Protein AF-A0A939Q427-F1 (afdb_monomer_lite)

Radius of gyration: 15.41 Å; chains: 1; bounding box: 31×13×47 Å

pLDDT: mean 86.66, std 14.75, range [45.34, 97.62]

Foldseek 3Di:
DDAQEPVNVVVLVVLLVVLVVLLVVLCVQLVVDPDPVSNVVSVVSNVVSVVVNVVSVVVCPPPRNDYD

Structure (mmCIF, N/CA/C/O backbone):
data_AF-A0A939Q427-F1
#
_entry.id   AF-A0A939Q427-F1
#
loop_
_atom_site.group_PDB
_atom_site.id
_atom_site.type_symbol
_atom_site.label_atom_id
_atom_site.label_alt_id
_atom_site.label_comp_id
_atom_site.label_asym_id
_atom_site.label_entity_id
_atom_site.label_seq_id
_atom_site.pdbx_PDB_ins_code
_atom_site.Cartn_x
_atom_site.Cartn_y
_atom_site.Cartn_z
_atom_site.occupancy
_atom_site.B_iso_or_equiv
_atom_site.auth_seq_id
_atom_site.auth_comp_id
_atom_site.auth_asym_id
_atom_site.auth_atom_id
_atom_site.pdbx_PDB_model_num
ATOM 1 N N . MET A 1 1 ? -3.771 4.631 29.379 1.00 45.34 1 MET A N 1
ATOM 2 C CA . MET A 1 1 ? -3.484 4.702 27.929 1.00 45.34 1 MET A CA 1
ATOM 3 C C . MET A 1 1 ? -4.779 4.371 27.200 1.00 45.34 1 MET A C 1
ATOM 5 O O . MET A 1 1 ? -5.562 3.603 27.748 1.00 45.34 1 MET A O 1
ATOM 9 N N . ALA A 1 2 ? -5.084 5.069 26.103 1.00 55.38 2 ALA A N 1
ATOM 10 C CA . ALA A 1 2 ? -6.419 5.072 25.496 1.00 55.38 2 ALA A CA 1
ATOM 11 C C . ALA A 1 2 ? -6.688 3.772 24.721 1.00 55.38 2 ALA A C 1
ATOM 13 O O . ALA A 1 2 ? -5.832 3.323 23.966 1.00 55.38 2 ALA A O 1
ATOM 14 N N . ARG A 1 3 ? -7.864 3.174 24.940 1.00 64.25 3 ARG A N 1
ATOM 15 C CA . ARG A 1 3 ? -8.359 2.013 24.187 1.00 64.25 3 ARG A CA 1
ATOM 16 C C . ARG A 1 3 ? -8.930 2.499 22.856 1.00 64.25 3 ARG A C 1
ATOM 18 O O . ARG A 1 3 ? -9.565 3.551 22.837 1.00 64.25 3 ARG A O 1
ATOM 25 N N . VAL A 1 4 ? -8.705 1.743 21.786 1.00 69.81 4 VAL A N 1
ATOM 26 C CA . VAL A 1 4 ? -9.166 2.077 20.429 1.00 69.81 4 VAL A CA 1
ATOM 27 C C . VAL A 1 4 ? -10.694 1.993 20.377 1.00 69.81 4 VAL A C 1
ATOM 29 O O . VAL A 1 4 ? -11.280 0.972 20.735 1.00 69.81 4 VAL A O 1
ATOM 32 N N . THR A 1 5 ? -11.346 3.075 19.965 1.00 80.12 5 THR A N 1
ATOM 33 C CA . THR A 1 5 ? -12.797 3.126 19.744 1.00 80.12 5 THR A CA 1
ATOM 34 C C . THR A 1 5 ? -13.185 2.391 18.459 1.00 80.12 5 THR A C 1
ATOM 36 O O . THR A 1 5 ? -12.374 2.256 17.546 1.00 80.12 5 THR A O 1
ATOM 39 N N . GLU A 1 6 ? -14.446 1.969 18.328 1.00 80.31 6 GLU A N 1
ATOM 40 C CA . GLU A 1 6 ? -14.959 1.328 17.102 1.00 80.31 6 GLU A CA 1
ATOM 41 C C . GLU A 1 6 ? -14.732 2.192 15.845 1.00 80.31 6 GLU A C 1
ATOM 43 O O . GLU A 1 6 ? -14.379 1.691 14.779 1.00 80.31 6 GLU A O 1
ATOM 48 N N . LYS A 1 7 ? -14.842 3.519 15.987 1.00 83.50 7 LYS A N 1
ATOM 49 C CA . LYS A 1 7 ? -14.553 4.465 14.903 1.00 83.50 7 LYS A CA 1
ATOM 50 C C . LYS A 1 7 ? -13.075 4.459 14.508 1.00 83.50 7 LYS A C 1
ATOM 52 O O . LYS A 1 7 ? -12.763 4.475 13.323 1.00 83.50 7 LYS A O 1
ATOM 57 N N . GLU A 1 8 ? -12.172 4.460 15.484 1.00 84.12 8 GLU A N 1
ATOM 58 C CA . GLU A 1 8 ? -10.729 4.403 15.225 1.00 84.12 8 GLU A CA 1
ATOM 59 C C . GLU A 1 8 ? -10.329 3.059 14.614 1.00 84.12 8 GLU A C 1
ATOM 61 O O . GLU A 1 8 ? -9.511 3.039 13.699 1.00 84.12 8 GLU A O 1
ATOM 66 N N . LEU A 1 9 ? -10.955 1.960 15.045 1.00 85.56 9 LEU A N 1
ATOM 67 C CA . LEU A 1 9 ? -10.771 0.650 14.428 1.00 85.56 9 LEU A CA 1
ATOM 68 C C . LEU A 1 9 ? -11.189 0.669 12.953 1.00 85.56 9 LEU A C 1
ATOM 70 O O . LEU A 1 9 ? -10.403 0.262 12.102 1.00 85.56 9 LEU A O 1
ATOM 74 N N . GLY A 1 10 ? -12.370 1.212 12.640 1.00 86.38 10 GLY A N 1
ATOM 75 C CA . GLY A 1 10 ? -12.826 1.365 11.256 1.00 86.38 10 GLY A C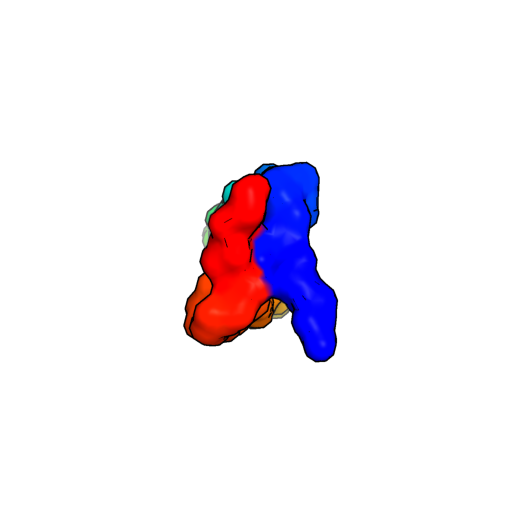A 1
ATOM 76 C C . GLY A 1 10 ? -11.855 2.191 10.404 1.00 86.38 10 GLY A C 1
ATOM 77 O O . GLY A 1 10 ? -11.510 1.792 9.294 1.00 86.38 10 GLY A O 1
ATOM 78 N N . CYS A 1 11 ? -11.326 3.294 10.945 1.00 89.06 11 CYS A N 1
ATOM 79 C CA . CYS A 1 11 ? -10.298 4.079 10.258 1.00 89.06 11 CYS A CA 1
ATOM 80 C C . CYS A 1 11 ? -9.000 3.285 10.033 1.00 89.06 11 CYS A C 1
ATOM 82 O O . CYS A 1 11 ? -8.392 3.403 8.971 1.00 89.06 11 CYS A O 1
ATOM 84 N N . ILE A 1 12 ? -8.564 2.470 10.999 1.00 88.56 12 ILE A N 1
ATOM 85 C CA . ILE A 1 12 ? -7.369 1.626 10.848 1.00 88.56 12 ILE A CA 1
ATOM 86 C C . ILE A 1 12 ? -7.592 0.565 9.762 1.00 88.56 12 ILE A C 1
ATOM 88 O O . ILE A 1 12 ? -6.709 0.355 8.933 1.00 88.56 12 ILE A O 1
ATOM 92 N N . GLU A 1 13 ? -8.766 -0.065 9.708 1.00 89.38 13 GLU A N 1
ATOM 93 C CA . GLU A 1 13 ? -9.107 -1.028 8.653 1.00 89.38 13 GLU A CA 1
ATOM 94 C C . GLU A 1 13 ? -9.118 -0.389 7.257 1.00 89.38 13 GLU A C 1
ATOM 96 O O . GLU A 1 13 ? -8.622 -0.979 6.293 1.00 89.38 13 GLU A O 1
ATOM 101 N N . GLU A 1 14 ? -9.650 0.829 7.133 1.00 93.31 14 GLU A N 1
ATOM 102 C CA . GLU A 1 14 ? -9.616 1.593 5.882 1.00 93.31 14 GLU A CA 1
ATOM 103 C C . GLU A 1 14 ? -8.181 1.924 5.459 1.00 93.31 14 GLU A C 1
ATOM 105 O O . GLU A 1 14 ? -7.823 1.735 4.292 1.00 93.31 14 GLU A O 1
ATOM 110 N N . LEU A 1 15 ? -7.339 2.355 6.403 1.00 94.12 15 LEU A N 1
ATOM 111 C CA . LEU A 1 15 ? -5.924 2.630 6.151 1.00 94.12 15 LEU A CA 1
ATOM 112 C C . LEU A 1 15 ? -5.163 1.366 5.733 1.00 94.12 15 LEU A C 1
ATOM 114 O O . LEU A 1 15 ? -4.371 1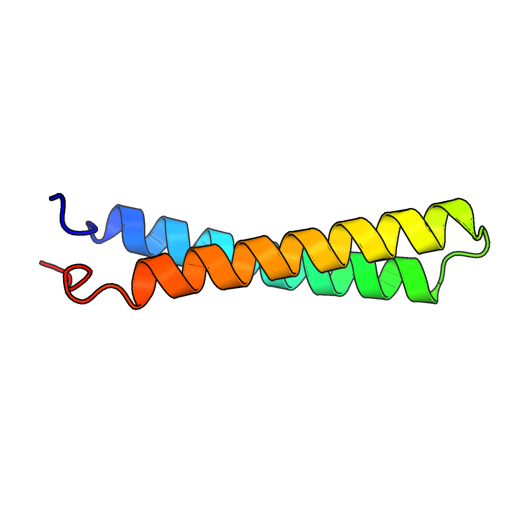.421 4.795 1.00 94.12 15 LEU A O 1
ATOM 118 N N . LEU A 1 16 ? -5.442 0.217 6.354 1.00 92.56 16 LEU A N 1
ATOM 119 C CA . LEU A 1 16 ? -4.851 -1.066 5.961 1.00 92.56 16 LEU A CA 1
ATOM 120 C C . LEU A 1 16 ? -5.201 -1.431 4.513 1.00 92.56 16 LEU A C 1
ATOM 122 O O . LEU A 1 16 ? -4.324 -1.813 3.737 1.00 92.56 16 LEU A O 1
ATOM 126 N N . ARG A 1 17 ? -6.472 -1.281 4.119 1.00 94.62 17 ARG A N 1
ATOM 127 C CA . ARG A 1 17 ? -6.898 -1.529 2.730 1.00 94.62 17 ARG A CA 1
ATOM 128 C C . ARG A 1 17 ? -6.213 -0.576 1.756 1.00 94.62 17 ARG A C 1
ATOM 130 O O . ARG A 1 17 ? -5.773 -1.008 0.691 1.00 94.62 17 ARG A O 1
ATOM 137 N N . LEU A 1 18 ? -6.111 0.702 2.121 1.00 96.38 18 LEU A N 1
ATOM 138 C CA . LEU A 1 18 ? -5.466 1.716 1.295 1.00 96.38 18 LEU A CA 1
ATOM 139 C C . LEU A 1 18 ? -3.982 1.403 1.075 1.00 96.38 18 LEU A C 1
ATOM 141 O O . LEU A 1 18 ? -3.528 1.404 -0.067 1.00 96.38 18 LEU A O 1
ATOM 145 N N . GLU A 1 19 ? -3.236 1.103 2.138 1.00 96.19 19 GLU A N 1
ATOM 146 C CA . GLU A 1 19 ? -1.800 0.828 2.039 1.00 96.19 19 GLU A CA 1
ATOM 147 C C . GLU A 1 19 ? -1.509 -0.460 1.257 1.00 96.19 19 GLU A C 1
ATOM 149 O O . GLU A 1 19 ? -0.570 -0.501 0.461 1.00 96.19 19 GLU A O 1
ATOM 154 N N . SER A 1 20 ? -2.362 -1.483 1.382 1.00 94.00 20 SER A N 1
ATOM 155 C CA . SER A 1 20 ? -2.277 -2.686 0.544 1.00 94.00 20 SER A CA 1
ATOM 156 C C . SER A 1 20 ? -2.470 -2.365 -0.942 1.00 94.00 20 SER A C 1
ATOM 158 O O . SER A 1 20 ? -1.688 -2.810 -1.782 1.00 94.00 20 SER A O 1
ATOM 160 N N . ALA A 1 21 ? -3.469 -1.547 -1.282 1.00 96.56 21 ALA A N 1
ATOM 161 C CA . ALA A 1 21 ? -3.718 -1.138 -2.663 1.00 96.56 21 ALA A CA 1
ATOM 162 C C . ALA A 1 21 ? -2.589 -0.256 -3.230 1.00 96.56 21 ALA A C 1
ATOM 164 O O . ALA A 1 21 ? -2.234 -0.372 -4.405 1.00 96.56 21 ALA A O 1
ATOM 165 N N . LEU A 1 22 ? -2.002 0.622 -2.409 1.00 96.31 22 LEU A N 1
ATOM 166 C CA . LEU A 1 22 ? -0.850 1.439 -2.795 1.00 96.31 22 LEU A CA 1
ATOM 167 C C . LEU A 1 22 ? 0.384 0.577 -3.060 1.00 96.31 22 LEU A C 1
ATOM 169 O O . LEU A 1 22 ? 1.030 0.762 -4.092 1.00 96.31 22 LEU A O 1
ATOM 173 N N . TYR A 1 23 ? 0.668 -0.396 -2.191 1.00 95.94 23 TYR A N 1
ATOM 174 C CA . TYR A 1 23 ? 1.753 -1.353 -2.393 1.00 95.94 23 TYR A CA 1
ATOM 175 C C . TYR A 1 23 ? 1.630 -2.069 -3.744 1.00 95.94 23 TYR A C 1
ATOM 177 O O . TYR A 1 23 ? 2.557 -2.030 -4.557 1.00 95.94 23 TYR A O 1
ATOM 185 N N . GLU A 1 24 ? 0.466 -2.660 -4.026 1.00 96.31 24 GLU A N 1
ATOM 186 C CA . GLU A 1 24 ? 0.210 -3.364 -5.287 1.00 96.31 24 GLU A CA 1
ATOM 187 C C . GLU A 1 24 ? 0.355 -2.438 -6.500 1.00 96.31 24 GLU A C 1
ATOM 189 O O . GLU A 1 24 ? 0.995 -2.794 -7.493 1.00 96.31 24 GLU A O 1
ATOM 194 N N . LYS A 1 25 ? -0.186 -1.218 -6.407 1.00 97.38 25 LYS A N 1
ATOM 195 C CA . LYS A 1 25 ? -0.117 -0.209 -7.468 1.00 97.38 25 LYS A CA 1
ATOM 196 C C . LYS A 1 25 ? 1.321 0.193 -7.777 1.00 97.38 25 LYS A C 1
ATOM 198 O O . LYS A 1 25 ? 1.717 0.213 -8.943 1.00 97.38 25 LYS A O 1
ATOM 203 N N . PHE A 1 26 ? 2.115 0.502 -6.756 1.00 97.38 26 PHE A N 1
ATOM 204 C CA . PHE A 1 26 ? 3.505 0.899 -6.949 1.00 97.38 26 PHE A CA 1
ATOM 205 C C . PHE A 1 26 ? 4.369 -0.263 -7.435 1.00 97.38 26 PHE A C 1
ATOM 207 O O . PHE A 1 26 ? 5.211 -0.064 -8.311 1.00 97.38 26 PHE A O 1
ATOM 214 N N . HIS A 1 27 ? 4.114 -1.484 -6.965 1.00 95.00 27 HIS A N 1
ATOM 215 C CA . HIS A 1 27 ? 4.791 -2.669 -7.479 1.00 95.00 27 HIS A CA 1
ATOM 216 C C . HIS A 1 27 ? 4.456 -2.915 -8.960 1.00 95.00 27 HIS A C 1
ATOM 218 O O . HIS A 1 27 ? 5.347 -3.170 -9.773 1.00 95.00 27 HIS A O 1
ATOM 224 N N . HIS A 1 28 ? 3.185 -2.761 -9.346 1.00 96.81 28 HIS A N 1
ATOM 225 C CA . HIS A 1 28 ? 2.767 -2.833 -10.744 1.00 96.81 28 HIS A CA 1
ATOM 226 C C . HIS A 1 28 ? 3.458 -1.761 -11.600 1.00 96.81 28 HIS A C 1
ATOM 228 O O . HIS A 1 28 ? 3.976 -2.073 -12.672 1.00 96.81 28 HIS A O 1
ATOM 234 N N . TYR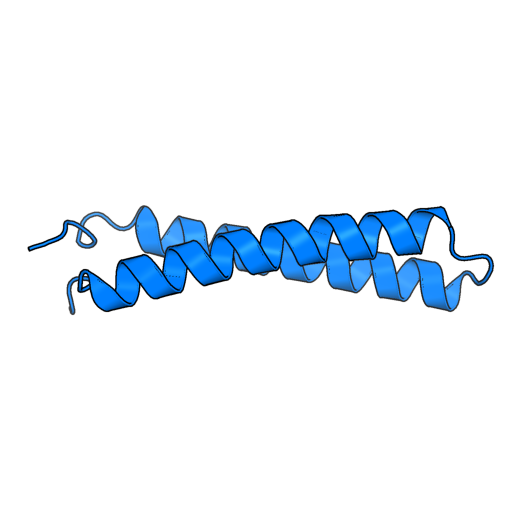 A 1 29 ? 3.535 -0.514 -11.129 1.00 96.75 29 TYR A N 1
ATOM 235 C CA . TYR A 1 29 ? 4.224 0.561 -11.850 1.00 96.75 29 TYR A CA 1
ATOM 236 C C . TYR A 1 29 ? 5.724 0.320 -11.978 1.00 96.75 29 TYR A C 1
ATOM 238 O O . TYR A 1 29 ? 6.271 0.510 -13.060 1.00 96.75 29 TYR A O 1
ATOM 246 N N . ALA A 1 30 ? 6.385 -0.171 -10.928 1.00 96.25 30 ALA A N 1
ATOM 247 C CA . ALA A 1 30 ? 7.795 -0.536 -10.993 1.00 96.25 30 ALA A CA 1
ATOM 248 C C . ALA A 1 30 ? 8.058 -1.610 -12.065 1.00 96.25 30 ALA A C 1
ATOM 250 O O . ALA A 1 30 ? 9.044 -1.515 -12.797 1.00 96.25 30 ALA A O 1
ATOM 251 N N . ALA A 1 31 ? 7.161 -2.593 -12.196 1.00 96.12 31 ALA A N 1
ATOM 252 C CA . ALA A 1 31 ? 7.282 -3.663 -13.186 1.00 96.12 31 ALA A CA 1
ATOM 253 C C . ALA A 1 31 ? 7.138 -3.177 -14.642 1.00 96.12 31 ALA A C 1
ATOM 255 O O . ALA A 1 31 ? 7.727 -3.775 -15.539 1.00 96.12 31 ALA A O 1
ATOM 256 N N . HIS A 1 32 ? 6.389 -2.094 -14.877 1.00 96.12 32 HIS A N 1
ATOM 257 C CA . HIS A 1 32 ? 6.108 -1.569 -16.222 1.00 96.12 32 HIS A CA 1
ATOM 258 C C . HIS A 1 32 ? 6.862 -0.268 -16.545 1.00 96.12 32 HIS A C 1
ATOM 260 O O . HIS A 1 32 ? 6.778 0.236 -17.664 1.00 96.12 32 HIS A O 1
ATOM 266 N N . ALA A 1 33 ? 7.611 0.289 -15.590 1.00 95.06 33 ALA A N 1
ATOM 267 C CA . ALA A 1 33 ? 8.389 1.503 -15.790 1.00 95.06 33 ALA A CA 1
ATOM 268 C C . ALA A 1 33 ? 9.603 1.246 -16.700 1.00 95.06 33 ALA A C 1
ATOM 270 O O . ALA A 1 33 ? 10.494 0.450 -16.378 1.00 95.06 33 ALA A O 1
ATOM 271 N N . ALA A 1 34 ? 9.655 1.977 -17.816 1.00 93.69 34 ALA A N 1
ATOM 272 C CA . ALA A 1 34 ? 10.788 1.966 -18.740 1.00 93.69 34 ALA A CA 1
ATOM 273 C C . ALA A 1 34 ? 12.024 2.669 -18.153 1.00 93.69 34 ALA A C 1
ATOM 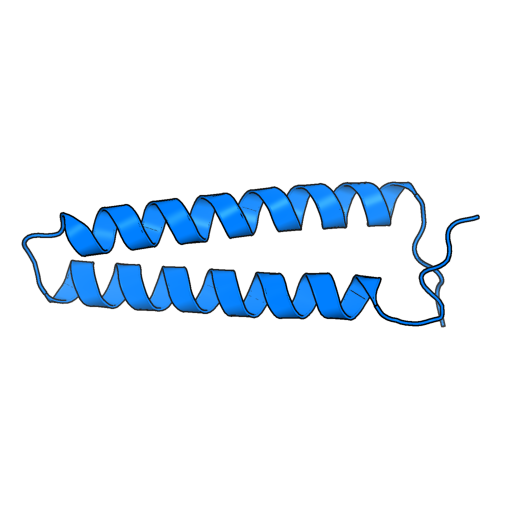275 O O . ALA A 1 34 ? 13.149 2.237 -18.381 1.00 93.69 34 ALA A O 1
ATOM 276 N N . GLU A 1 35 ? 11.813 3.731 -17.373 1.00 96.88 35 GLU A N 1
ATOM 277 C CA . GLU A 1 35 ? 12.882 4.519 -16.762 1.00 96.88 35 GLU A CA 1
ATOM 278 C C . GLU A 1 35 ? 13.315 3.949 -15.407 1.00 96.88 35 GLU A C 1
ATOM 280 O O . GLU A 1 35 ? 12.494 3.741 -14.508 1.00 96.88 35 GLU A O 1
ATOM 285 N N . ASP A 1 36 ? 14.626 3.779 -15.224 1.00 94.25 36 ASP A N 1
ATOM 286 C CA . ASP A 1 36 ? 15.203 3.253 -13.981 1.00 94.25 36 ASP A CA 1
ATOM 287 C C . ASP A 1 36 ? 14.918 4.142 -12.764 1.00 94.25 36 ASP A C 1
ATOM 289 O O . ASP A 1 36 ? 14.716 3.634 -11.659 1.00 94.25 36 ASP A O 1
ATOM 293 N N . ALA A 1 37 ? 14.881 5.466 -12.945 1.00 95.56 37 ALA A N 1
ATOM 294 C CA . ALA A 1 37 ? 14.555 6.404 -11.870 1.00 95.56 37 ALA A CA 1
ATOM 295 C C . ALA A 1 37 ? 13.115 6.201 -11.372 1.00 95.56 37 ALA A C 1
ATOM 297 O O . ALA A 1 37 ? 12.886 6.071 -10.169 1.00 95.56 37 ALA A O 1
ATOM 298 N N . THR A 1 38 ? 12.163 6.084 -12.299 1.00 94.94 38 THR A N 1
ATOM 299 C CA . THR A 1 38 ? 10.752 5.820 -11.993 1.00 94.94 38 THR A CA 1
ATOM 300 C C . THR A 1 38 ? 10.572 4.454 -11.344 1.00 94.94 38 THR A C 1
ATOM 302 O O . THR A 1 38 ? 9.869 4.344 -10.342 1.00 94.94 38 THR A O 1
ATOM 305 N N . ARG A 1 39 ? 11.267 3.418 -11.833 1.00 97.31 39 ARG A N 1
ATOM 306 C CA . ARG A 1 39 ? 11.238 2.083 -11.220 1.00 97.31 39 ARG A CA 1
ATOM 307 C C . ARG A 1 39 ? 11.693 2.113 -9.763 1.00 97.31 39 ARG A C 1
ATOM 309 O O . ARG A 1 39 ? 10.996 1.580 -8.903 1.00 97.31 39 ARG A O 1
ATOM 316 N N . LYS A 1 40 ? 12.832 2.755 -9.484 1.00 96.88 40 LYS A N 1
ATOM 317 C CA . LYS A 1 40 ? 13.374 2.887 -8.122 1.00 96.88 40 LYS A CA 1
ATOM 318 C C . LYS A 1 40 ? 12.436 3.673 -7.214 1.00 96.88 40 LYS A C 1
ATOM 320 O O . LYS A 1 40 ? 12.215 3.260 -6.081 1.00 96.88 40 LYS A O 1
ATOM 325 N N . LEU A 1 41 ? 11.859 4.767 -7.712 1.00 97.62 41 LEU A N 1
ATOM 326 C CA . LEU A 1 41 ? 10.891 5.553 -6.952 1.00 97.62 41 LEU A CA 1
ATOM 327 C C . LEU A 1 41 ? 9.648 4.723 -6.610 1.00 97.62 41 LEU A C 1
ATOM 329 O O . LEU A 1 41 ? 9.222 4.703 -5.460 1.00 97.62 41 LEU A O 1
ATOM 333 N N . CYS A 1 42 ? 9.091 3.992 -7.578 1.00 97.44 42 CYS A N 1
ATOM 334 C CA . CYS A 1 42 ? 7.951 3.112 -7.336 1.00 97.44 42 CYS A CA 1
ATOM 335 C C . CYS A 1 42 ? 8.283 1.996 -6.335 1.00 97.44 42 CYS A C 1
ATOM 337 O O . CYS A 1 42 ? 7.474 1.719 -5.458 1.00 97.44 42 CYS A O 1
ATOM 339 N N . GLN A 1 43 ? 9.476 1.400 -6.399 1.00 96.31 43 GLN A N 1
ATOM 340 C CA . GLN A 1 43 ? 9.914 0.416 -5.400 1.00 96.31 43 GLN A CA 1
ATOM 341 C C . GLN A 1 43 ? 9.972 1.023 -3.993 1.00 96.31 43 GLN A C 1
ATOM 343 O O . GLN A 1 43 ? 9.366 0.476 -3.079 1.00 96.31 43 GLN A O 1
ATOM 348 N N . GLN A 1 44 ? 10.595 2.196 -3.836 1.00 97.50 44 GLN A N 1
ATOM 349 C CA . GLN A 1 44 ? 10.669 2.897 -2.548 1.00 97.50 44 GLN A CA 1
ATOM 350 C C . GLN A 1 44 ? 9.284 3.233 -1.981 1.00 97.50 44 GLN A C 1
ATOM 352 O O . GLN A 1 44 ? 9.059 3.099 -0.781 1.00 97.50 44 GLN A O 1
ATOM 357 N N . LEU A 1 45 ? 8.351 3.665 -2.834 1.00 97.38 45 LEU A N 1
ATOM 358 C CA . LEU A 1 45 ? 6.977 3.955 -2.419 1.00 97.38 45 LEU A CA 1
ATOM 359 C C . LEU A 1 45 ? 6.224 2.684 -2.004 1.00 97.38 45 LEU A C 1
ATOM 361 O O . LEU A 1 45 ? 5.502 2.709 -1.012 1.00 97.38 45 LEU A O 1
ATOM 365 N N . GLY A 1 46 ? 6.426 1.571 -2.714 1.00 96.38 46 GLY A N 1
ATOM 366 C CA . GLY A 1 46 ? 5.890 0.271 -2.314 1.00 96.38 46 GLY A CA 1
ATOM 367 C C . GLY A 1 46 ? 6.435 -0.176 -0.955 1.00 96.38 46 GLY A C 1
ATOM 368 O O . GLY A 1 46 ? 5.662 -0.507 -0.057 1.00 96.38 46 GLY A O 1
ATOM 369 N N . ASP A 1 47 ? 7.752 -0.119 -0.765 1.00 95.38 47 ASP A N 1
ATOM 370 C CA . ASP A 1 47 ? 8.390 -0.496 0.501 1.00 95.38 47 ASP A CA 1
ATOM 371 C C . ASP A 1 47 ? 7.869 0.352 1.672 1.00 95.38 47 ASP A C 1
ATOM 373 O O . ASP A 1 47 ? 7.523 -0.187 2.723 1.00 95.38 47 ASP A O 1
ATOM 377 N N . ARG A 1 48 ? 7.689 1.660 1.458 1.00 96.69 48 ARG A N 1
ATOM 378 C CA . ARG A 1 48 ? 7.087 2.579 2.435 1.00 96.69 48 ARG A CA 1
ATOM 379 C C . ARG A 1 48 ? 5.652 2.184 2.808 1.00 96.69 48 ARG A C 1
ATOM 381 O O . ARG A 1 48 ? 5.322 2.148 3.990 1.00 96.69 48 ARG A O 1
ATOM 388 N N . SER A 1 49 ? 4.806 1.846 1.832 1.00 95.00 49 SER A N 1
ATOM 389 C CA . SER A 1 49 ? 3.445 1.360 2.113 1.00 95.00 49 SER A CA 1
ATOM 390 C C . SER A 1 4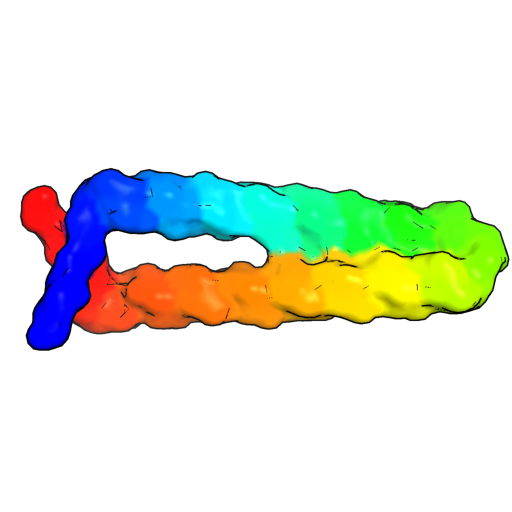9 ? 3.453 0.061 2.924 1.00 95.00 49 SER A C 1
ATOM 392 O O . SER A 1 49 ? 2.620 -0.135 3.809 1.00 95.00 49 SER A O 1
ATOM 394 N N . ARG A 1 50 ? 4.443 -0.813 2.703 1.00 93.19 50 ARG A N 1
ATOM 395 C CA . ARG A 1 50 ? 4.628 -2.022 3.515 1.00 93.19 50 ARG A CA 1
ATOM 396 C C . ARG A 1 50 ? 5.059 -1.708 4.951 1.00 93.19 50 ARG A C 1
ATOM 398 O O . ARG A 1 50 ? 4.583 -2.357 5.881 1.00 93.19 50 ARG A O 1
ATOM 405 N N . GLU A 1 51 ? 5.928 -0.722 5.151 1.00 95.50 51 GLU A N 1
ATOM 406 C CA . GLU A 1 51 ? 6.285 -0.235 6.491 1.00 95.50 51 GLU A CA 1
ATOM 407 C C . GLU A 1 51 ? 5.054 0.306 7.232 1.00 95.50 51 GLU A C 1
ATOM 409 O O . GLU A 1 51 ? 4.841 -0.033 8.398 1.00 95.50 51 GLU A O 1
ATOM 414 N N . HIS A 1 52 ? 4.206 1.081 6.550 1.00 94.25 52 HIS A N 1
ATOM 415 C CA . HIS A 1 52 ? 2.961 1.594 7.123 1.00 94.25 52 HIS A CA 1
ATOM 416 C C . HIS A 1 52 ? 1.981 0.469 7.488 1.00 94.25 52 HIS A C 1
ATOM 418 O O . HIS A 1 52 ? 1.416 0.497 8.581 1.00 94.25 52 HIS A O 1
ATOM 424 N N . LEU A 1 53 ? 1.821 -0.550 6.633 1.00 91.62 53 LEU A N 1
ATOM 425 C CA . LEU A 1 53 ? 1.014 -1.741 6.939 1.00 91.62 53 LEU A CA 1
ATOM 426 C C . LEU A 1 53 ? 1.467 -2.410 8.237 1.00 91.62 53 LEU A C 1
ATOM 428 O O . LEU A 1 53 ? 0.648 -2.674 9.114 1.00 91.62 53 LEU A O 1
ATOM 432 N N . ASN A 1 54 ? 2.772 -2.644 8.383 1.00 91.50 54 ASN A N 1
ATOM 433 C CA . ASN A 1 54 ? 3.322 -3.260 9.588 1.00 91.50 54 ASN A CA 1
ATOM 434 C C . ASN A 1 54 ? 3.061 -2.402 10.835 1.00 91.50 54 ASN A C 1
ATOM 436 O O . ASN A 1 54 ? 2.737 -2.939 11.891 1.00 91.50 54 ASN A O 1
ATOM 440 N N . ALA A 1 55 ? 3.165 -1.075 10.717 1.00 90.62 55 ALA A N 1
ATOM 441 C CA . ALA A 1 55 ? 2.877 -0.163 11.820 1.00 90.62 55 ALA A CA 1
ATOM 442 C C . ALA A 1 55 ? 1.390 -0.184 12.220 1.00 90.62 55 ALA A C 1
ATOM 444 O O . ALA A 1 55 ? 1.073 -0.228 13.407 1.00 90.62 55 ALA A O 1
ATOM 445 N N . LEU A 1 56 ? 0.478 -0.201 11.242 1.00 88.88 56 LEU A N 1
ATOM 446 C CA . LEU A 1 56 ? -0.966 -0.285 11.483 1.00 88.88 56 LEU A CA 1
ATOM 447 C C . LEU A 1 56 ? -1.362 -1.624 12.119 1.00 88.88 56 LEU A C 1
ATOM 449 O O . LEU A 1 56 ? -2.151 -1.640 13.061 1.00 88.88 56 LEU A O 1
ATOM 453 N N . LEU A 1 57 ? -0.781 -2.736 11.658 1.00 88.12 57 LEU A N 1
ATOM 454 C CA . LEU A 1 57 ? -0.982 -4.055 12.265 1.00 88.12 57 LEU A CA 1
ATOM 455 C C . LEU A 1 57 ? -0.471 -4.090 13.709 1.00 88.12 57 LEU A C 1
ATOM 457 O O . LEU A 1 57 ? -1.186 -4.544 14.598 1.00 88.12 57 LEU A O 1
ATOM 461 N N . ALA A 1 58 ? 0.709 -3.521 13.969 1.00 86.69 58 ALA A N 1
ATOM 462 C CA . ALA A 1 58 ? 1.254 -3.432 15.320 1.00 86.69 58 ALA A CA 1
ATOM 463 C C . ALA A 1 58 ? 0.352 -2.622 16.270 1.00 86.69 58 ALA A C 1
ATOM 465 O O . ALA A 1 58 ? 0.279 -2.948 17.453 1.00 86.69 58 ALA A O 1
ATOM 466 N N . CYS A 1 59 ? -0.360 -1.600 15.774 1.00 82.06 59 CYS A N 1
ATOM 467 C CA . CYS A 1 59 ? -1.364 -0.869 16.556 1.00 82.06 59 CYS A CA 1
ATOM 468 C C . CYS A 1 59 ? -2.565 -1.748 16.946 1.00 82.06 59 CYS A C 1
ATOM 470 O O . CYS A 1 59 ? -3.108 -1.575 18.036 1.00 82.06 59 CYS A O 1
ATOM 472 N N . LEU A 1 60 ? -2.969 -2.691 16.089 1.00 78.06 60 LEU A N 1
ATOM 473 C CA . LEU A 1 60 ? -4.083 -3.612 16.349 1.00 78.06 60 LEU A CA 1
ATOM 474 C C . LEU A 1 60 ? -3.698 -4.771 17.276 1.00 78.06 60 LEU A C 1
ATOM 476 O O . LEU A 1 60 ? -4.525 -5.240 18.054 1.00 78.06 60 LEU A O 1
ATOM 480 N N . GLU A 1 61 ? -2.449 -5.229 17.213 1.00 77.12 61 GLU A N 1
ATOM 481 C CA . GLU A 1 61 ? -1.939 -6.322 18.051 1.00 77.12 61 GLU A CA 1
ATOM 482 C C . GLU A 1 61 ? -1.643 -5.888 19.498 1.00 77.12 61 GLU A C 1
ATOM 484 O O . GLU A 1 61 ? -1.335 -6.729 20.349 1.00 77.12 61 GLU A O 1
ATOM 489 N N . GLN A 1 62 ? -1.757 -4.592 19.820 1.00 70.75 62 GLN A N 1
ATOM 490 C CA . GLN A 1 62 ? -1.575 -4.128 21.192 1.00 70.75 62 GLN A CA 1
ATOM 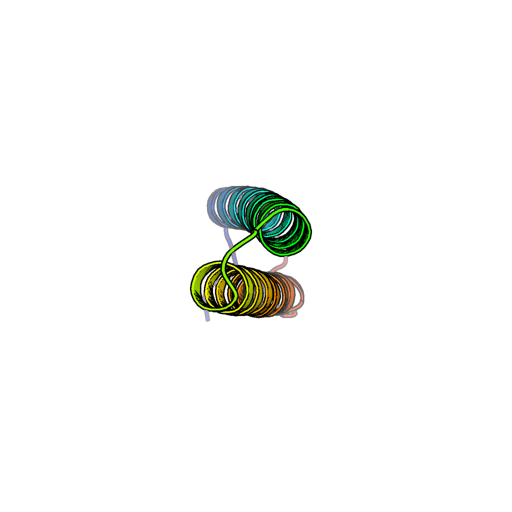491 C C . GLN A 1 62 ? -2.695 -4.675 22.102 1.00 70.75 62 GLN A C 1
ATOM 493 O O . GLN A 1 62 ? -3.877 -4.502 21.807 1.00 70.75 62 GLN A O 1
ATOM 498 N N . PRO A 1 63 ? -2.362 -5.296 23.250 1.00 55.00 63 PRO A N 1
ATOM 499 C CA . PRO A 1 63 ? -3.319 -6.019 24.098 1.00 55.00 63 PRO A CA 1
ATOM 500 C C . PRO A 1 63 ? -4.463 -5.167 24.685 1.00 55.00 63 PRO A C 1
ATOM 502 O O . PRO A 1 63 ? -5.462 -5.729 25.136 1.00 55.00 63 PRO A O 1
ATOM 505 N N . ASP A 1 64 ? -4.353 -3.835 24.647 1.00 55.47 64 ASP A N 1
ATOM 506 C CA . ASP A 1 64 ? -5.389 -2.879 25.069 1.00 55.47 64 ASP A CA 1
ATOM 507 C C . ASP A 1 64 ? -6.326 -2.412 23.929 1.00 55.47 64 ASP A C 1
ATOM 509 O O . ASP A 1 64 ? -7.263 -1.654 24.184 1.00 55.47 64 ASP A O 1
ATOM 513 N N . ALA A 1 65 ? -6.147 -2.886 22.688 1.00 51.50 65 ALA A N 1
ATOM 514 C CA . ALA A 1 65 ? -7.008 -2.578 21.533 1.00 51.50 65 ALA A CA 1
ATOM 515 C C . ALA A 1 65 ? -8.339 -3.368 21.515 1.00 51.50 65 ALA A C 1
ATOM 517 O O . ALA A 1 65 ? -8.983 -3.507 20.476 1.00 51.50 65 ALA A O 1
ATOM 518 N N . ARG A 1 66 ? -8.768 -3.923 22.659 1.00 48.25 66 ARG A N 1
ATOM 519 C CA . ARG A 1 66 ? -10.041 -4.652 22.766 1.00 48.25 66 ARG A CA 1
ATOM 520 C C . ARG A 1 66 ? -11.206 -3.662 22.878 1.00 48.25 66 ARG A C 1
ATOM 522 O O . ARG A 1 66 ? -11.290 -2.900 23.840 1.00 48.25 66 ARG A O 1
ATOM 529 N N . ILE A 1 67 ? -12.060 -3.714 21.858 1.00 53.09 67 ILE A N 1
ATOM 530 C CA . ILE A 1 67 ? -13.241 -2.881 21.586 1.00 53.09 67 ILE A CA 1
ATOM 531 C C . ILE A 1 67 ? -14.218 -2.893 22.781 1.00 53.09 67 ILE A C 1
ATOM 533 O O . ILE A 1 67 ? -14.383 -3.933 23.424 1.00 53.09 67 ILE A O 1
ATOM 537 N N . HIS A 1 68 ? -14.843 -1.742 23.065 1.00 47.00 68 HIS A N 1
ATOM 538 C CA . HIS A 1 68 ? -16.006 -1.584 23.960 1.00 47.00 68 HIS A CA 1
ATOM 539 C C . HIS A 1 68 ? -17.291 -1.522 23.144 1.00 47.00 68 HIS A C 1
ATOM 541 O O . HIS A 1 68 ? -17.273 -0.773 22.143 1.00 47.00 68 HIS A O 1
#

Sequence (68 aa):
MARVTEKELGCIEELLRLESALYEKFHHYAAHAAEDATRKLCQQLGDRSREHLNALLACLEQPDARIH

Secondary structure (DSSP, 8-state):
-PPPPHHHHHHHHHHHHHHHHHHHHHHHHHHH-SSHHHHHHHHHHHHHHHHHHHHHHHHHSSTT----